Protein AF-A0A1C1CWB1-F1 (afdb_monomer_lite)

Sequence (111 aa):
MASKEASSKPFIVSLGDPKYVGEEFLQDFTRDFDFEVLPATNRRETQELLPRLVARGRPIDGFIIRMGTIPYEPFDQDLLGALLPGCKIIASASAGYNEFDVDWMTRNNVW

Secondary structure (DSSP, 8-state):
-------PPPEEEEES--TTS-HHHHHHHHHHSEEEEE---SHHHHHHHHHHHHTTSPPP-EEEE-S--TTT--BSHHHHGGGTTT--EEEE--S--TTB-HHHHHHTT--

Organism: NCBI:txid86049

Structure (mmCIF, N/CA/C/O backbone):
data_AF-A0A1C1CWB1-F1
#
_entry.id   AF-A0A1C1CWB1-F1
#
loop_
_atom_site.group_PDB
_atom_site.id
_atom_site.type_symbol
_atom_site.label_atom_id
_atom_site.label_alt_id
_atom_site.label_comp_id
_atom_site.label_asym_id
_atom_site.label_entity_id
_atom_site.label_seq_id
_atom_site.pdbx_PDB_ins_code
_atom_site.Cartn_x
_atom_site.Cartn_y
_atom_site.Cartn_z
_atom_site.occupancy
_atom_site.B_iso_or_equiv
_atom_site.auth_seq_id
_atom_site.auth_comp_id
_atom_site.auth_asym_id
_atom_site.auth_atom_id
_atom_site.pdbx_PDB_model_num
ATOM 1 N N . MET A 1 1 ? -25.968 1.887 25.062 1.00 34.03 1 MET A N 1
ATOM 2 C CA . MET A 1 1 ? -24.744 1.140 25.417 1.00 34.03 1 MET A CA 1
ATOM 3 C C . MET A 1 1 ? -23.880 1.104 24.171 1.00 34.03 1 MET A C 1
ATOM 5 O O . MET A 1 1 ? -24.258 0.427 23.229 1.00 34.03 1 MET A O 1
ATOM 9 N N . ALA A 1 2 ? -22.820 1.910 24.108 1.00 39.94 2 ALA A N 1
ATOM 10 C CA . ALA A 1 2 ? -21.862 1.829 23.010 1.00 39.94 2 ALA A CA 1
ATOM 11 C C . ALA A 1 2 ? -20.937 0.645 23.303 1.00 39.94 2 ALA A C 1
ATOM 13 O O . ALA A 1 2 ? -20.167 0.675 24.264 1.00 39.94 2 ALA A O 1
ATOM 14 N N . SER A 1 3 ? -21.084 -0.426 22.531 1.00 40.81 3 SER A N 1
ATOM 15 C CA . SER A 1 3 ? -20.105 -1.498 22.447 1.00 40.81 3 SER A CA 1
ATOM 16 C C . SER A 1 3 ? -18.777 -0.872 22.042 1.00 40.81 3 SER A C 1
ATOM 18 O O . SER A 1 3 ? -18.630 -0.326 20.953 1.00 40.81 3 SER A O 1
ATOM 20 N N . LYS A 1 4 ? -17.824 -0.903 22.968 1.00 43.53 4 LYS A N 1
ATOM 21 C CA . LYS A 1 4 ? -16.422 -0.610 22.709 1.00 43.53 4 LYS A CA 1
ATOM 22 C C . LYS A 1 4 ? -15.916 -1.763 21.842 1.00 43.53 4 LYS A C 1
ATOM 24 O O . LYS A 1 4 ? -15.442 -2.759 22.381 1.00 43.53 4 LYS A O 1
ATOM 29 N N . GLU A 1 5 ? -16.146 -1.695 20.531 1.00 51.16 5 GLU A N 1
ATOM 30 C CA . GLU A 1 5 ? -15.494 -2.603 19.591 1.00 51.16 5 GLU A CA 1
ATOM 31 C C . GLU A 1 5 ? -13.999 -2.496 19.880 1.00 51.16 5 GLU A C 1
ATOM 33 O O . GLU A 1 5 ? -13.431 -1.401 19.875 1.00 51.16 5 GLU A O 1
ATOM 38 N N . ALA A 1 6 ? -13.385 -3.612 20.278 1.00 54.00 6 ALA A N 1
ATOM 39 C CA . ALA A 1 6 ? -11.939 -3.689 20.370 1.00 54.00 6 ALA A CA 1
ATOM 40 C C . ALA A 1 6 ? -11.420 -3.231 19.007 1.00 54.00 6 ALA A C 1
ATOM 42 O O . ALA A 1 6 ? -11.757 -3.872 18.014 1.00 54.00 6 ALA A O 1
ATOM 43 N N . SER A 1 7 ? -10.724 -2.089 18.943 1.00 63.81 7 SER A N 1
ATOM 44 C CA . SER A 1 7 ? -10.346 -1.522 17.651 1.00 63.81 7 SER A CA 1
ATOM 45 C C . SER A 1 7 ? -9.471 -2.544 16.939 1.00 63.81 7 SER A C 1
ATOM 47 O O . SER A 1 7 ? -8.342 -2.803 17.365 1.00 63.81 7 SER A O 1
ATOM 49 N N . SER A 1 8 ? -10.010 -3.175 15.900 1.00 86.19 8 SER A N 1
ATOM 50 C CA . SER A 1 8 ? -9.223 -4.030 15.028 1.00 86.19 8 SER A CA 1
ATOM 51 C C . SER A 1 8 ? -8.094 -3.199 14.438 1.00 86.19 8 SER A C 1
ATOM 53 O O . SER A 1 8 ? -8.266 -1.999 14.204 1.00 86.19 8 SER A O 1
ATOM 55 N N . LYS A 1 9 ? -6.947 -3.831 14.179 1.00 94.44 9 LYS A N 1
ATOM 56 C CA . LYS A 1 9 ? -5.886 -3.183 13.410 1.00 94.44 9 LYS A CA 1
ATOM 57 C C . LYS A 1 9 ? -6.469 -2.661 12.089 1.00 94.44 9 LYS A C 1
ATOM 59 O O . LYS A 1 9 ? -7.268 -3.389 11.479 1.00 94.44 9 LYS A O 1
ATOM 64 N N . PRO A 1 10 ? -6.100 -1.449 11.641 1.00 96.25 10 PRO A N 1
ATOM 65 C CA . PRO A 1 10 ? -6.557 -0.958 10.351 1.00 96.25 10 PRO A CA 1
ATOM 66 C C . PRO A 1 10 ? -6.116 -1.912 9.238 1.00 96.25 10 PRO A C 1
ATOM 68 O O . PRO A 1 10 ? -5.008 -2.455 9.279 1.00 96.25 10 PRO A O 1
ATOM 71 N N . PHE A 1 11 ? -6.998 -2.142 8.273 1.00 97.25 11 PHE A N 1
ATOM 72 C CA . PHE A 1 11 ? -6.759 -3.023 7.143 1.00 97.25 11 PHE A CA 1
ATOM 73 C C . PHE A 1 11 ? -6.199 -2.242 5.965 1.00 97.25 11 PHE A C 1
ATOM 75 O O . PHE A 1 11 ? -6.885 -1.412 5.366 1.00 97.25 11 PHE A O 1
ATOM 82 N N . ILE A 1 12 ? -4.951 -2.527 5.624 1.00 98.00 12 ILE A N 1
ATOM 83 C CA . ILE A 1 12 ? -4.223 -1.846 4.566 1.00 98.00 12 ILE A CA 1
ATOM 84 C C . ILE A 1 12 ? -4.005 -2.803 3.403 1.00 98.00 12 ILE A C 1
ATOM 86 O O . ILE A 1 12 ? -3.575 -3.942 3.587 1.00 98.00 12 ILE A O 1
ATOM 90 N N . VAL A 1 13 ? -4.273 -2.330 2.189 1.00 98.44 13 VAL A N 1
ATOM 91 C CA . VAL A 1 13 ? -4.103 -3.134 0.977 1.00 98.44 13 VAL A CA 1
ATOM 92 C C . VAL A 1 13 ? -3.118 -2.467 0.032 1.00 98.44 13 VAL A C 1
ATOM 94 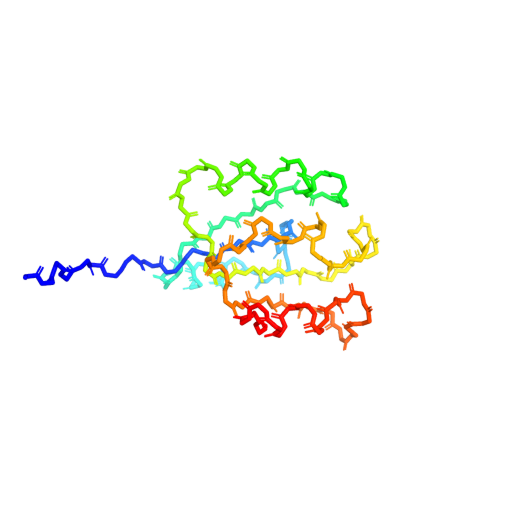O O . VAL A 1 13 ? -3.253 -1.286 -0.277 1.00 98.44 13 VAL A O 1
ATOM 97 N N . SER A 1 14 ? -2.137 -3.219 -0.464 1.00 98.31 14 SER A N 1
ATOM 98 C CA . SER A 1 14 ? -1.229 -2.744 -1.514 1.00 98.31 14 SER A CA 1
ATOM 99 C C . SER A 1 14 ? -1.632 -3.264 -2.890 1.00 98.31 14 SER A C 1
ATOM 101 O O . SER A 1 14 ? -1.915 -4.450 -3.055 1.00 98.31 14 SER A O 1
ATOM 103 N N . LEU A 1 15 ? -1.647 -2.380 -3.890 1.00 98.31 15 LEU A N 1
ATOM 104 C CA . LEU A 1 15 ? -1.865 -2.728 -5.290 1.00 98.31 15 LEU A CA 1
ATOM 105 C C . LEU A 1 15 ? -0.594 -3.348 -5.891 1.00 98.31 15 LEU A C 1
ATOM 107 O O . LEU A 1 15 ? 0.352 -2.665 -6.306 1.00 98.31 15 LEU A O 1
ATOM 111 N N . GLY A 1 16 ? -0.582 -4.674 -5.943 1.00 96.75 16 GLY A N 1
ATOM 112 C CA . GLY A 1 16 ? 0.565 -5.498 -6.299 1.00 96.75 16 GLY A CA 1
ATOM 113 C C . GLY A 1 16 ? 1.620 -5.569 -5.192 1.00 96.75 16 GLY A C 1
ATOM 114 O O . GLY A 1 16 ? 1.581 -4.834 -4.212 1.00 96.75 16 GLY A O 1
ATOM 115 N N . ASP A 1 17 ? 2.580 -6.471 -5.367 1.00 93.75 17 ASP A N 1
ATOM 116 C CA . ASP A 1 17 ? 3.579 -6.790 -4.345 1.00 93.75 17 ASP A CA 1
ATOM 117 C C . ASP A 1 17 ? 4.590 -5.638 -4.113 1.00 93.75 17 ASP A C 1
ATOM 119 O O . ASP A 1 17 ? 5.283 -5.226 -5.059 1.00 93.75 17 ASP A O 1
ATOM 123 N N . PRO A 1 18 ? 4.726 -5.102 -2.880 1.00 94.12 18 PRO A N 1
ATOM 124 C CA . PRO A 1 18 ? 5.708 -4.076 -2.528 1.00 94.12 18 PRO A CA 1
ATOM 125 C C . PRO A 1 18 ? 7.135 -4.637 -2.370 1.00 94.12 18 PRO A C 1
ATOM 127 O O . PRO A 1 18 ? 7.836 -4.303 -1.422 1.00 94.12 18 PRO A O 1
ATOM 130 N N . LYS A 1 19 ? 7.620 -5.419 -3.340 1.00 91.00 19 LYS A N 1
ATOM 131 C CA . LYS A 1 19 ? 8.897 -6.172 -3.319 1.00 91.00 19 LYS A CA 1
ATOM 132 C C . LYS A 1 19 ? 10.175 -5.434 -2.879 1.00 91.00 19 LYS A C 1
ATOM 134 O O . LYS A 1 19 ? 11.181 -6.079 -2.613 1.00 91.00 19 LYS A O 1
ATOM 139 N N . TYR A 1 20 ? 10.182 -4.102 -2.866 1.00 92.25 20 TYR A N 1
ATOM 140 C CA . TYR A 1 20 ? 11.366 -3.288 -2.572 1.00 92.25 20 TYR A CA 1
ATOM 141 C C . TYR A 1 20 ? 11.379 -2.668 -1.171 1.00 92.25 20 TYR A C 1
ATOM 143 O O . TYR A 1 20 ? 12.357 -2.011 -0.830 1.00 92.25 20 TYR A O 1
ATOM 151 N N . VAL A 1 21 ? 10.331 -2.848 -0.360 1.00 92.88 21 VAL A N 1
ATOM 152 C CA . VAL A 1 21 ? 10.270 -2.231 0.981 1.00 92.88 21 VAL A CA 1
ATOM 153 C C . VAL A 1 21 ? 11.142 -2.953 2.017 1.00 92.88 21 VAL A C 1
ATOM 155 O O . VAL A 1 21 ? 11.500 -2.362 3.028 1.00 92.88 21 VAL A O 1
ATOM 158 N N . GLY A 1 22 ? 11.514 -4.209 1.748 1.00 93.88 22 GLY A N 1
ATOM 159 C CA . GLY A 1 22 ? 12.273 -5.058 2.667 1.00 93.88 22 GLY A CA 1
ATOM 160 C C . GLY A 1 22 ? 11.387 -5.815 3.662 1.00 93.88 22 GLY A C 1
ATOM 161 O O . GLY A 1 22 ? 10.333 -5.342 4.084 1.00 93.88 22 GLY A O 1
ATOM 162 N N . GLU A 1 23 ? 11.821 -7.020 4.035 1.00 94.12 23 GLU A N 1
ATOM 163 C CA . GLU A 1 23 ? 11.056 -7.902 4.929 1.00 94.12 23 GLU A CA 1
ATOM 164 C C . GLU A 1 23 ? 10.931 -7.337 6.347 1.00 94.12 23 GLU A C 1
ATOM 166 O O . GLU A 1 23 ? 9.861 -7.431 6.937 1.00 94.12 23 GLU A O 1
ATOM 171 N N . GLU A 1 24 ? 11.991 -6.715 6.873 1.00 96.06 24 GLU A N 1
ATOM 172 C CA . GLU A 1 24 ? 11.997 -6.093 8.205 1.00 96.06 24 GLU A CA 1
ATOM 173 C C . GLU A 1 24 ? 10.922 -5.004 8.313 1.00 96.06 24 GLU A C 1
ATOM 175 O O . GLU A 1 24 ? 10.106 -5.022 9.233 1.00 96.06 24 GLU A O 1
ATOM 180 N N . PHE A 1 25 ? 10.832 -4.128 7.307 1.00 96.25 25 PHE A N 1
ATOM 181 C CA . PHE A 1 25 ? 9.802 -3.095 7.265 1.00 96.25 25 PHE A CA 1
ATOM 182 C C . PHE A 1 25 ? 8.391 -3.691 7.216 1.00 96.25 25 PHE A C 1
ATOM 184 O O . PHE A 1 25 ? 7.511 -3.226 7.935 1.00 96.25 25 PHE A O 1
ATOM 191 N N . LEU A 1 26 ? 8.150 -4.726 6.398 1.00 95.38 26 LEU A N 1
ATOM 192 C CA . LEU A 1 26 ? 6.834 -5.382 6.348 1.00 95.38 26 LEU A CA 1
ATOM 193 C C . LEU A 1 26 ? 6.483 -6.076 7.666 1.00 95.38 26 LEU A C 1
ATOM 195 O O . LEU A 1 26 ? 5.324 -6.042 8.084 1.00 95.38 26 LEU A O 1
ATOM 199 N N . GLN A 1 27 ? 7.456 -6.697 8.330 1.00 95.25 27 GLN A N 1
ATOM 200 C CA . GLN A 1 27 ? 7.247 -7.314 9.639 1.00 95.25 27 GLN A CA 1
ATOM 201 C C . GLN A 1 27 ? 6.859 -6.271 10.680 1.00 95.25 27 GLN A C 1
ATOM 203 O O . GLN A 1 27 ? 5.895 -6.485 11.410 1.00 95.25 27 GLN A O 1
ATOM 208 N N . ASP A 1 28 ? 7.549 -5.135 10.720 1.00 96.44 28 ASP A N 1
ATOM 209 C CA . ASP A 1 28 ? 7.207 -4.052 11.636 1.00 96.44 28 ASP A CA 1
ATOM 210 C C . ASP A 1 28 ? 5.857 -3.419 11.287 1.00 96.44 28 ASP A C 1
ATOM 212 O O . ASP A 1 28 ? 5.013 -3.258 12.163 1.00 96.44 28 ASP A O 1
ATOM 216 N N . PHE A 1 29 ? 5.585 -3.167 10.005 1.00 96.69 29 PHE A N 1
ATOM 217 C CA . PHE A 1 29 ? 4.306 -2.630 9.535 1.00 96.69 29 PHE A CA 1
ATOM 218 C C . PHE A 1 29 ? 3.118 -3.521 9.937 1.00 96.69 29 PHE A C 1
ATOM 220 O O . PHE A 1 29 ? 2.101 -3.044 10.441 1.00 96.69 29 PHE A O 1
ATOM 227 N N . THR A 1 30 ? 3.253 -4.839 9.781 1.00 96.06 30 THR A N 1
ATOM 228 C CA . THR A 1 30 ? 2.193 -5.811 10.116 1.00 96.06 30 THR A CA 1
ATOM 229 C C . THR A 1 30 ? 1.968 -5.993 11.626 1.00 96.06 30 THR A C 1
ATOM 231 O O . THR A 1 30 ? 0.990 -6.620 12.059 1.00 96.06 30 THR A O 1
ATOM 234 N N . ARG A 1 31 ? 2.822 -5.408 12.480 1.00 96.12 31 ARG A N 1
ATOM 235 C CA . ARG A 1 31 ? 2.552 -5.331 13.925 1.00 96.12 31 ARG A CA 1
ATOM 236 C C . ARG A 1 31 ? 1.390 -4.402 14.231 1.00 96.12 31 ARG A C 1
ATOM 238 O O . ARG A 1 31 ? 0.579 -4.760 15.083 1.00 96.12 31 ARG A O 1
ATOM 245 N N . ASP A 1 32 ? 1.258 -3.307 13.495 1.00 95.81 32 ASP A N 1
ATOM 246 C CA . ASP A 1 32 ? 0.246 -2.277 13.748 1.00 95.81 32 ASP A CA 1
ATOM 247 C C . ASP A 1 32 ? -0.944 -2.363 12.782 1.00 95.81 32 ASP A C 1
ATOM 249 O O . ASP A 1 32 ? -2.060 -1.982 13.139 1.00 95.81 32 ASP A O 1
ATOM 253 N N . PHE A 1 33 ? -0.735 -2.942 11.597 1.00 97.25 33 PHE A N 1
ATOM 254 C CA . PHE A 1 33 ? -1.738 -3.047 10.540 1.00 97.25 33 PHE A CA 1
ATOM 255 C C . PHE A 1 33 ? -2.000 -4.496 10.144 1.00 97.25 33 PHE A C 1
ATOM 257 O O . PHE A 1 33 ? -1.089 -5.321 10.109 1.00 97.25 33 PHE A O 1
ATOM 264 N N . ASP A 1 34 ? -3.242 -4.797 9.776 1.00 96.94 34 ASP A N 1
ATOM 265 C CA . ASP A 1 34 ? -3.495 -5.991 8.978 1.00 96.94 34 ASP A CA 1
ATOM 266 C C . ASP A 1 34 ? -3.241 -5.641 7.516 1.00 96.94 34 ASP A C 1
ATOM 268 O O . ASP A 1 34 ? -3.690 -4.602 7.037 1.00 96.94 34 ASP A O 1
ATOM 272 N N . PHE A 1 35 ? -2.516 -6.499 6.806 1.00 97.12 35 PHE A N 1
ATOM 273 C CA . PHE A 1 35 ? -2.005 -6.183 5.478 1.00 97.12 35 PHE A CA 1
ATOM 274 C C . PHE A 1 35 ? -2.336 -7.285 4.473 1.00 97.12 35 PHE A C 1
ATOM 276 O O . PHE A 1 35 ? -2.134 -8.467 4.753 1.00 97.12 35 PHE A O 1
ATOM 283 N N . GLU A 1 36 ? -2.807 -6.903 3.288 1.00 97.38 36 GLU A N 1
ATOM 284 C CA . GLU A 1 36 ? -2.988 -7.809 2.150 1.00 97.38 36 GLU A CA 1
ATOM 285 C C . GLU A 1 36 ? -2.452 -7.168 0.864 1.00 97.38 36 GLU A C 1
ATOM 287 O O . GLU A 1 36 ? -2.465 -5.950 0.681 1.00 97.38 36 GLU A O 1
ATOM 292 N N . VAL A 1 37 ? -1.982 -8.001 -0.060 1.00 97.75 37 VAL A N 1
ATOM 293 C CA . VAL A 1 37 ? -1.615 -7.571 -1.409 1.00 97.75 37 VAL A CA 1
ATOM 294 C C . VAL A 1 37 ? -2.763 -7.906 -2.353 1.00 97.75 37 VAL A C 1
ATOM 296 O O . VAL A 1 37 ? -3.162 -9.064 -2.452 1.00 97.75 37 VAL A O 1
ATOM 299 N N . LEU A 1 38 ? -3.261 -6.913 -3.088 1.00 98.38 38 LEU A N 1
ATOM 300 C CA . LEU A 1 38 ? -4.156 -7.116 -4.223 1.00 98.38 38 LEU A CA 1
ATOM 301 C C . LEU A 1 38 ? -3.303 -7.448 -5.459 1.00 98.38 38 LEU A C 1
ATOM 303 O O . LEU A 1 38 ? -2.638 -6.551 -5.977 1.00 98.38 38 LEU A O 1
ATOM 307 N N . PRO A 1 39 ? -3.301 -8.690 -5.977 1.00 97.50 39 PRO A N 1
ATOM 308 C CA . PRO A 1 39 ? -2.353 -9.127 -7.004 1.00 97.50 39 PRO A CA 1
ATOM 309 C C . PRO A 1 39 ? -2.792 -8.730 -8.427 1.00 97.50 39 PRO A C 1
ATOM 311 O O . PRO A 1 39 ? -2.654 -9.513 -9.362 1.00 97.50 39 PRO A O 1
ATOM 314 N N . ALA A 1 40 ? -3.357 -7.535 -8.593 1.00 98.06 40 ALA A N 1
ATOM 315 C CA . ALA A 1 40 ? -3.712 -6.989 -9.897 1.00 98.06 40 ALA A CA 1
ATOM 316 C C . ALA A 1 40 ? -2.487 -6.344 -10.557 1.00 98.06 40 ALA A C 1
ATOM 318 O O . ALA A 1 40 ? -1.674 -5.709 -9.884 1.00 98.06 40 ALA A O 1
ATOM 319 N N . THR A 1 41 ? -2.375 -6.482 -11.878 1.00 97.25 41 THR A N 1
ATOM 320 C CA . THR A 1 41 ? -1.260 -5.942 -12.676 1.00 97.25 41 THR A CA 1
ATOM 321 C C . THR A 1 41 ? -1.672 -4.832 -13.642 1.00 97.25 41 THR A C 1
ATOM 323 O O . THR A 1 41 ? -0.819 -4.215 -14.279 1.00 97.25 41 THR A O 1
ATOM 326 N N . ASN A 1 42 ? -2.976 -4.587 -13.779 1.00 98.19 42 ASN A N 1
ATOM 327 C CA . ASN A 1 42 ? -3.559 -3.616 -14.700 1.00 98.19 42 ASN A CA 1
ATOM 328 C C . ASN A 1 42 ? -4.964 -3.188 -14.244 1.00 98.19 42 ASN A C 1
ATOM 330 O O . ASN A 1 42 ? -5.557 -3.812 -13.363 1.00 98.19 42 ASN A O 1
ATOM 334 N N . ARG A 1 43 ? -5.513 -2.149 -14.886 1.00 98.31 43 ARG A N 1
ATOM 335 C CA . ARG A 1 43 ? -6.835 -1.575 -14.585 1.00 98.31 43 ARG A CA 1
ATOM 336 C C . ARG A 1 43 ? -7.942 -2.629 -14.540 1.00 98.31 43 ARG A C 1
ATOM 338 O O . ARG A 1 43 ? -8.677 -2.692 -13.561 1.00 98.31 43 ARG A O 1
ATOM 345 N N . ARG A 1 44 ? -8.031 -3.478 -15.570 1.00 98.31 44 ARG A N 1
ATOM 346 C CA . ARG A 1 44 ? -9.089 -4.495 -15.691 1.00 98.31 44 ARG A CA 1
ATOM 347 C C . ARG A 1 44 ? -9.049 -5.480 -14.523 1.00 98.31 44 ARG A C 1
ATOM 349 O O . ARG A 1 44 ? -10.070 -5.723 -13.893 1.00 98.31 44 ARG A O 1
ATOM 356 N N . GLU A 1 45 ? -7.871 -6.008 -14.202 1.00 98.50 45 GLU A N 1
ATOM 357 C CA . GLU A 1 45 ? -7.705 -6.910 -13.056 1.00 98.50 45 GLU A CA 1
ATOM 358 C C . GLU A 1 45 ? -8.051 -6.228 -11.732 1.00 98.50 45 GLU A C 1
ATOM 360 O O . GLU A 1 45 ? -8.698 -6.840 -10.887 1.00 98.50 45 GLU A O 1
ATOM 365 N N . THR A 1 46 ? -7.682 -4.957 -11.550 1.00 98.50 46 THR A N 1
ATOM 366 C CA . THR A 1 46 ? -8.062 -4.199 -10.351 1.00 98.50 46 THR A CA 1
ATOM 367 C C . THR A 1 46 ? -9.579 -4.062 -10.249 1.00 98.50 46 THR A C 1
ATOM 369 O O . THR A 1 46 ? -10.132 -4.326 -9.185 1.00 98.50 46 THR A O 1
ATOM 372 N N . GLN A 1 47 ? -10.268 -3.736 -11.345 1.00 98.25 47 GLN A N 1
ATOM 373 C CA . GLN A 1 47 ? -11.733 -3.637 -11.380 1.00 98.25 47 GLN A CA 1
ATOM 374 C C . GLN A 1 47 ? -12.432 -4.973 -11.099 1.00 98.25 47 GLN A C 1
ATOM 376 O O . GLN A 1 47 ? -13.530 -4.990 -10.549 1.00 98.25 47 GLN A O 1
ATOM 381 N N . GLU A 1 48 ? -11.809 -6.102 -11.432 1.00 98.19 48 GLU A N 1
ATOM 382 C CA . GLU A 1 48 ? -12.346 -7.427 -11.115 1.00 98.19 48 GLU A CA 1
ATOM 383 C C . GLU A 1 48 ? -12.062 -7.853 -9.667 1.00 98.19 48 GLU A C 1
ATOM 385 O O . GLU A 1 48 ? -1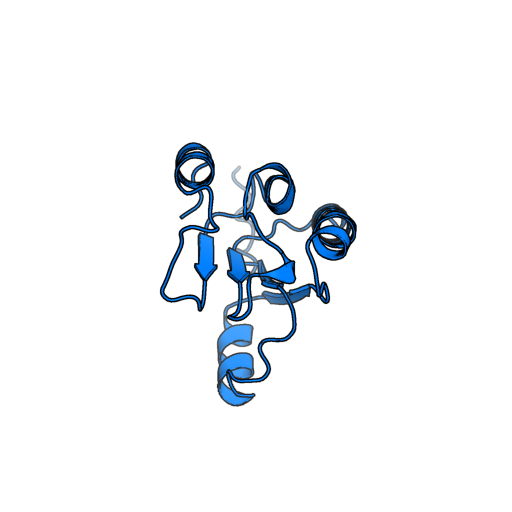2.931 -8.419 -8.996 1.00 98.19 48 GLU A O 1
ATOM 390 N N . LEU A 1 49 ? -10.839 -7.629 -9.183 1.00 98.38 49 LEU A N 1
ATOM 391 C CA . LEU A 1 49 ? -10.357 -8.169 -7.913 1.00 98.38 49 LEU A CA 1
ATOM 392 C C . LEU A 1 49 ? -10.694 -7.273 -6.719 1.00 98.38 49 LEU A C 1
ATOM 394 O O . LEU A 1 49 ? -11.028 -7.797 -5.656 1.00 98.38 49 LEU A O 1
ATOM 398 N N . LEU A 1 50 ? -10.643 -5.948 -6.873 1.00 98.19 50 LEU A N 1
ATOM 399 C CA . LEU A 1 50 ? -10.874 -5.016 -5.769 1.00 98.19 50 LEU A CA 1
ATOM 400 C C . LEU A 1 50 ? -12.306 -5.118 -5.213 1.00 98.19 50 LEU A C 1
ATOM 402 O O . LEU A 1 50 ? -12.441 -5.303 -4.001 1.00 98.19 50 LEU A O 1
ATOM 406 N N . PRO A 1 51 ? -13.381 -5.122 -6.031 1.00 96.94 51 PRO A N 1
ATOM 407 C CA . PRO A 1 51 ? -14.733 -5.316 -5.508 1.00 96.94 51 PRO A CA 1
ATOM 408 C C . PRO A 1 51 ? -14.922 -6.680 -4.837 1.00 96.94 51 PRO A C 1
ATOM 410 O O . PRO A 1 51 ? -15.635 -6.780 -3.841 1.00 96.94 51 PRO A O 1
ATOM 413 N N . ARG A 1 52 ? -14.257 -7.737 -5.333 1.00 97.31 52 ARG A N 1
ATOM 414 C CA . ARG A 1 52 ? -14.291 -9.071 -4.703 1.00 97.31 52 ARG A CA 1
ATOM 415 C C . ARG A 1 52 ? -13.616 -9.079 -3.337 1.00 97.31 52 ARG A C 1
ATOM 417 O O . ARG A 1 52 ? -14.101 -9.759 -2.437 1.00 97.31 52 ARG A O 1
ATOM 424 N N . LEU A 1 53 ? -12.511 -8.350 -3.182 1.00 97.00 53 LEU A N 1
ATOM 425 C CA . LEU A 1 53 ? -11.833 -8.189 -1.898 1.00 97.00 53 LEU A CA 1
ATOM 426 C C . LEU A 1 53 ? -12.732 -7.445 -0.901 1.00 97.00 53 LEU A C 1
ATOM 428 O O . LEU A 1 53 ? -12.951 -7.939 0.201 1.00 97.00 53 LEU A O 1
ATOM 432 N N . VAL A 1 54 ? -13.325 -6.322 -1.315 1.00 95.81 54 VAL A N 1
ATOM 433 C CA . VAL A 1 54 ? -14.260 -5.535 -0.489 1.00 95.81 54 VAL A CA 1
ATOM 434 C C . VAL A 1 54 ? -15.495 -6.356 -0.096 1.00 95.81 54 VAL A C 1
ATOM 436 O O . VAL A 1 54 ? -15.934 -6.320 1.054 1.00 95.81 54 VAL A O 1
ATOM 439 N N . ALA A 1 55 ? -16.017 -7.182 -1.008 1.00 95.50 55 ALA A N 1
ATOM 440 C CA . ALA A 1 55 ? -17.160 -8.060 -0.756 1.00 95.50 55 ALA A CA 1
ATOM 441 C C . ALA A 1 55 ? -16.907 -9.139 0.316 1.00 95.50 55 ALA A C 1
ATOM 443 O O . ALA A 1 55 ? -17.866 -9.745 0.794 1.00 95.50 55 ALA A O 1
ATOM 444 N N . ARG A 1 56 ? -15.654 -9.363 0.751 1.00 95.25 56 ARG A N 1
ATOM 445 C CA . ARG A 1 56 ? -15.347 -10.220 1.914 1.00 95.25 56 ARG A CA 1
ATOM 446 C C . ARG A 1 56 ? -15.863 -9.636 3.238 1.00 95.25 56 ARG A C 1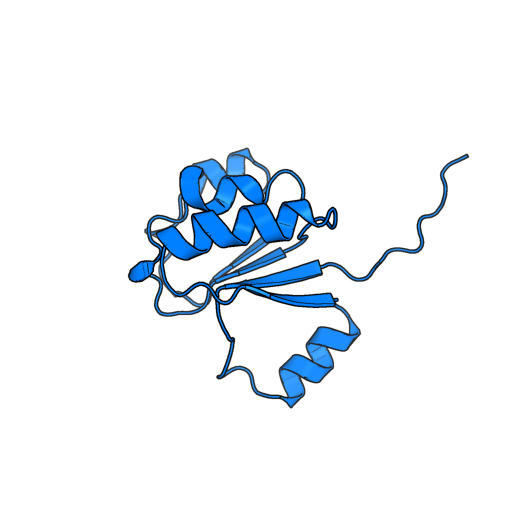
ATOM 448 O O . ARG A 1 56 ? -15.826 -10.327 4.251 1.00 95.25 56 ARG A O 1
ATOM 455 N N . GLY A 1 57 ? -16.348 -8.392 3.237 1.00 90.19 57 GLY A N 1
ATOM 456 C CA . GLY A 1 57 ? -17.049 -7.774 4.365 1.00 90.19 57 GLY A CA 1
ATOM 457 C C . GLY A 1 57 ? -16.146 -7.037 5.350 1.00 90.19 57 GLY A C 1
ATOM 458 O O . GLY A 1 57 ? -16.634 -6.547 6.366 1.00 90.19 57 GLY A O 1
ATOM 459 N N . ARG A 1 58 ? -14.847 -6.929 5.054 1.00 91.00 58 ARG A N 1
ATOM 460 C CA . ARG A 1 58 ? -13.900 -6.146 5.845 1.00 91.00 58 ARG A CA 1
ATOM 461 C C . ARG A 1 58 ? -13.602 -4.814 5.141 1.00 91.00 58 ARG A C 1
ATOM 463 O O . ARG A 1 58 ? -13.107 -4.853 4.015 1.00 91.00 58 ARG A O 1
ATOM 470 N N . PRO A 1 59 ? -13.868 -3.654 5.772 1.00 91.62 59 PRO A N 1
ATOM 471 C CA . PRO A 1 59 ? -13.488 -2.359 5.217 1.00 91.62 59 PRO A CA 1
ATOM 472 C C . PRO A 1 59 ? -11.973 -2.266 5.019 1.00 91.62 59 PRO A C 1
ATOM 474 O O . PRO A 1 59 ? -11.215 -2.645 5.906 1.00 91.62 59 PRO A O 1
ATOM 477 N N . ILE A 1 60 ? -11.547 -1.774 3.856 1.00 97.19 60 ILE A N 1
ATOM 478 C CA . ILE A 1 60 ? -10.157 -1.380 3.608 1.00 97.19 60 ILE A CA 1
ATOM 479 C C . ILE A 1 60 ? -10.017 0.044 4.140 1.00 97.19 60 ILE A C 1
ATOM 481 O O . ILE A 1 60 ? -10.714 0.932 3.659 1.00 97.19 60 ILE A O 1
ATOM 485 N N . ASP A 1 61 ? -9.154 0.255 5.129 1.00 97.19 61 ASP A N 1
ATOM 486 C CA . ASP A 1 61 ? -8.959 1.554 5.783 1.00 97.19 61 ASP A CA 1
ATOM 487 C C . ASP A 1 61 ? -7.965 2.437 5.014 1.00 97.19 61 ASP A C 1
ATOM 489 O O . ASP A 1 61 ? -8.106 3.664 4.980 1.00 97.19 61 ASP A O 1
ATOM 493 N N . GLY A 1 62 ? -6.988 1.810 4.352 1.00 98.31 62 GLY A N 1
ATOM 494 C CA . GLY A 1 62 ? -5.997 2.486 3.522 1.00 98.31 62 GLY A CA 1
ATOM 495 C C . GLY A 1 62 ? -5.530 1.647 2.336 1.00 98.31 62 GLY A C 1
ATOM 496 O O . GLY A 1 62 ? -5.505 0.414 2.387 1.00 98.31 62 GLY A O 1
ATOM 497 N N . PHE A 1 63 ? -5.139 2.327 1.262 1.00 98.50 63 PHE A N 1
ATOM 498 C CA . PHE A 1 63 ? -4.716 1.700 0.014 1.00 98.50 63 PHE A CA 1
ATOM 499 C C . PHE A 1 63 ? -3.351 2.235 -0.433 1.00 98.50 63 PHE A C 1
ATOM 501 O O . PHE A 1 63 ? -3.099 3.435 -0.381 1.00 98.50 63 PHE A O 1
ATOM 508 N N . ILE A 1 64 ? -2.455 1.351 -0.867 1.00 98.25 64 ILE A N 1
ATOM 509 C CA . ILE A 1 64 ? -1.089 1.703 -1.275 1.00 98.25 64 ILE A CA 1
ATOM 510 C C . ILE A 1 64 ? -0.926 1.451 -2.770 1.00 98.25 64 ILE A C 1
ATOM 512 O O . ILE A 1 64 ? -1.059 0.317 -3.234 1.00 98.25 64 ILE A O 1
ATOM 516 N N . ILE A 1 65 ? -0.555 2.488 -3.513 1.00 97.62 65 ILE A N 1
ATOM 517 C CA . ILE A 1 65 ? -0.235 2.433 -4.938 1.00 97.62 65 ILE A CA 1
ATOM 518 C C . ILE A 1 65 ? 1.276 2.562 -5.103 1.00 97.62 65 ILE A C 1
ATOM 520 O O . ILE A 1 65 ? 1.910 3.527 -4.683 1.00 97.62 65 ILE A O 1
ATOM 524 N N . ARG A 1 66 ? 1.880 1.540 -5.701 1.00 95.69 66 ARG A N 1
ATOM 525 C CA . ARG A 1 66 ? 3.322 1.505 -5.957 1.00 95.69 66 ARG A CA 1
ATOM 526 C C . ARG A 1 66 ? 3.660 2.297 -7.221 1.00 95.69 66 ARG A C 1
ATOM 528 O O . ARG A 1 66 ? 2.790 2.619 -8.023 1.00 95.69 66 ARG A O 1
ATOM 535 N N . MET A 1 67 ? 4.954 2.525 -7.439 1.00 93.56 67 MET A N 1
ATOM 536 C CA . MET A 1 67 ? 5.453 3.036 -8.717 1.00 93.56 67 MET A CA 1
ATOM 537 C C . MET A 1 67 ? 5.089 2.102 -9.884 1.00 93.56 67 MET A C 1
ATOM 539 O O . MET A 1 67 ? 4.962 0.886 -9.705 1.00 93.56 67 MET A O 1
ATOM 543 N N . GLY A 1 68 ? 5.022 2.665 -11.095 1.00 93.38 68 GLY A N 1
ATOM 544 C CA . GLY A 1 68 ? 4.655 1.931 -12.312 1.00 93.38 68 GLY A CA 1
ATOM 545 C C . GLY A 1 68 ? 3.144 1.916 -12.536 1.00 93.38 68 GLY A C 1
ATOM 546 O O . GLY A 1 68 ? 2.557 0.856 -12.735 1.00 93.38 68 GLY A O 1
ATOM 547 N N . THR A 1 69 ? 2.532 3.097 -12.468 1.00 95.06 69 THR A N 1
ATOM 548 C CA . THR A 1 69 ? 1.083 3.331 -12.474 1.00 95.06 69 THR A CA 1
ATOM 549 C C . THR A 1 69 ? 0.418 3.165 -13.833 1.00 95.06 69 THR A C 1
ATOM 551 O O . THR A 1 6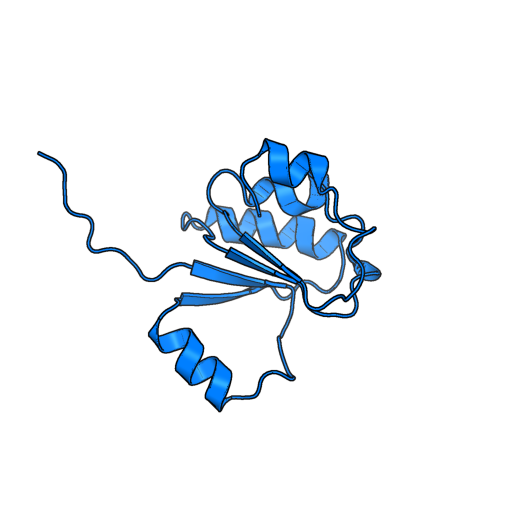9 ? -0.736 2.754 -13.867 1.00 95.06 69 THR A O 1
ATOM 554 N N . ILE A 1 70 ? 1.143 3.398 -14.933 1.00 96.12 70 ILE A N 1
ATOM 555 C CA . ILE A 1 70 ? 0.625 3.408 -16.317 1.00 96.12 70 ILE A CA 1
ATOM 556 C C . ILE A 1 70 ? -0.394 2.286 -16.627 1.00 96.12 70 ILE A C 1
ATOM 558 O O . ILE A 1 70 ? -1.425 2.585 -17.224 1.00 96.12 70 ILE A O 1
ATOM 562 N N . PRO A 1 71 ? -0.196 1.008 -16.230 1.00 97.31 71 PRO A N 1
ATOM 563 C CA . PRO A 1 71 ? -1.156 -0.063 -16.528 1.00 97.31 71 PRO A CA 1
ATOM 564 C C . PRO A 1 71 ? -2.525 0.053 -15.834 1.00 97.31 71 PRO A C 1
ATOM 566 O O . PRO A 1 71 ? -3.447 -0.683 -16.192 1.00 97.31 71 PRO A O 1
ATOM 569 N N . TYR A 1 72 ? -2.656 0.908 -14.820 1.00 97.94 72 TYR A N 1
ATOM 570 C CA . TYR A 1 72 ? -3.855 1.066 -13.991 1.00 97.94 72 TYR A CA 1
ATOM 571 C C . TYR A 1 72 ? -4.634 2.353 -14.301 1.00 97.94 72 TYR A C 1
ATOM 573 O O . TYR A 1 72 ? -5.831 2.411 -14.023 1.00 97.94 72 TYR A O 1
ATOM 581 N N . GLU A 1 73 ? -3.974 3.366 -14.867 1.00 97.19 73 GLU A N 1
ATOM 582 C CA . GLU A 1 73 ? -4.496 4.734 -14.989 1.00 97.19 73 GLU A CA 1
ATOM 583 C C . GLU A 1 73 ? -5.801 4.824 -15.806 1.00 97.19 73 GLU A C 1
ATOM 585 O O . GLU A 1 73 ? -6.030 4.010 -16.710 1.0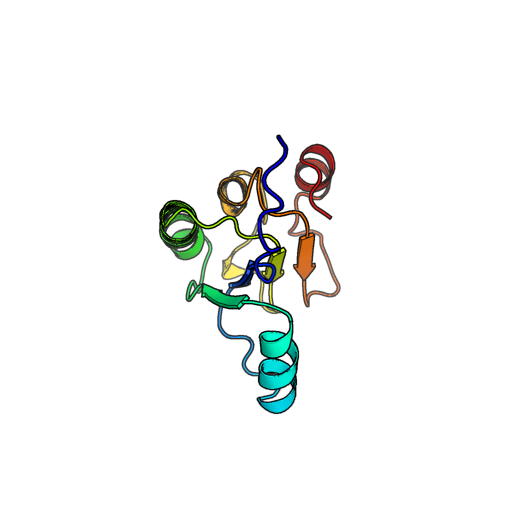0 97.19 73 GLU A O 1
ATOM 590 N N . PRO A 1 74 ? -6.659 5.825 -15.522 1.00 97.69 74 PRO A N 1
ATOM 591 C CA . PRO A 1 74 ? -6.579 6.790 -14.408 1.00 97.69 74 PRO A CA 1
ATOM 592 C C . PRO A 1 74 ? -7.070 6.223 -13.057 1.00 97.69 74 PRO A C 1
ATOM 594 O O . PRO A 1 74 ? -7.977 5.406 -12.998 1.00 97.69 74 PRO A O 1
ATOM 597 N N . PHE A 1 75 ? -6.529 6.672 -11.931 1.00 98.31 75 PHE A N 1
ATOM 598 C CA . PHE A 1 75 ? -7.045 6.359 -10.595 1.00 98.31 75 PHE A CA 1
ATOM 599 C C . PHE A 1 75 ? -8.235 7.259 -10.251 1.00 98.31 75 PHE A C 1
ATOM 601 O O . PHE A 1 75 ? -8.102 8.283 -9.582 1.00 98.31 75 PHE A O 1
ATOM 608 N N . ASP A 1 76 ? -9.404 6.860 -10.736 1.00 98.12 76 ASP A N 1
ATOM 609 C CA . ASP A 1 76 ? -10.659 7.601 -10.663 1.00 98.12 76 ASP A CA 1
ATOM 610 C C . ASP A 1 76 ? -11.766 6.802 -9.950 1.00 98.12 76 ASP A C 1
ATOM 612 O O . ASP A 1 76 ? -11.540 5.719 -9.398 1.00 98.12 76 ASP A O 1
ATOM 616 N N . GLN A 1 77 ? -12.991 7.334 -9.979 1.00 98.00 77 GLN A N 1
ATOM 617 C CA . GLN A 1 77 ? -14.165 6.680 -9.404 1.00 98.00 77 GLN A CA 1
ATOM 618 C C . GLN A 1 77 ? -14.421 5.278 -9.971 1.00 98.00 77 GLN A C 1
ATOM 620 O O . GLN A 1 77 ? -14.847 4.390 -9.233 1.00 98.00 77 GLN A O 1
ATOM 625 N N . ASP A 1 78 ? -14.192 5.079 -11.267 1.00 98.12 78 ASP A N 1
ATOM 626 C CA . ASP A 1 78 ? -14.463 3.814 -11.955 1.00 98.12 78 ASP A CA 1
ATOM 627 C C . ASP A 1 78 ? -13.499 2.700 -11.509 1.00 98.12 78 ASP A C 1
ATOM 629 O O . ASP A 1 78 ? -13.879 1.530 -11.437 1.00 98.12 78 ASP A O 1
ATOM 633 N N . LEU A 1 79 ? -12.266 3.056 -11.140 1.00 98.44 79 LEU A N 1
ATOM 634 C CA . LEU A 1 79 ? -11.289 2.107 -10.611 1.00 98.44 79 LEU A CA 1
ATOM 635 C C . LEU A 1 79 ? -11.384 1.921 -9.093 1.00 98.44 79 LEU A C 1
ATOM 637 O O . LEU A 1 79 ? -11.302 0.798 -8.595 1.00 98.44 79 LEU A O 1
ATOM 641 N N . LEU A 1 80 ? -11.508 3.023 -8.352 1.00 98.06 80 LEU A N 1
ATOM 642 C CA . LEU A 1 80 ? -11.305 3.061 -6.902 1.00 98.06 80 LEU A CA 1
ATOM 643 C C . LEU A 1 80 ? -12.600 3.218 -6.103 1.00 98.06 80 LEU A C 1
ATOM 645 O O . LEU A 1 80 ? -12.571 3.111 -4.879 1.00 98.06 80 LEU A O 1
ATOM 649 N N . GLY A 1 81 ? -13.746 3.432 -6.753 1.00 97.25 81 GLY A N 1
ATOM 650 C CA . GLY A 1 81 ? -15.021 3.682 -6.075 1.00 97.25 81 GLY A CA 1
ATOM 651 C C . GLY A 1 81 ? -15.449 2.573 -5.112 1.00 97.25 81 GLY A C 1
ATOM 652 O O . GLY A 1 81 ? -16.094 2.860 -4.107 1.00 97.25 81 GLY A O 1
ATOM 653 N N . ALA A 1 82 ? -15.024 1.329 -5.357 1.00 96.75 82 ALA A N 1
ATOM 654 C CA . ALA A 1 82 ? -15.275 0.195 -4.465 1.00 96.75 82 ALA A CA 1
ATOM 655 C C . ALA A 1 82 ? -14.633 0.345 -3.069 1.00 96.75 82 ALA A C 1
ATOM 657 O O . ALA A 1 82 ? -15.055 -0.333 -2.138 1.00 96.75 82 ALA A O 1
ATOM 658 N N . LEU A 1 83 ? -13.633 1.220 -2.905 1.00 97.44 83 LEU A N 1
ATOM 659 C CA . LEU A 1 83 ? -12.994 1.499 -1.614 1.00 97.44 83 LEU A CA 1
ATOM 660 C C . LEU A 1 83 ? -13.885 2.317 -0.665 1.00 97.44 83 LEU A C 1
ATOM 662 O O . LEU A 1 83 ? -13.660 2.330 0.548 1.00 97.44 83 LEU A O 1
ATOM 666 N N . LEU A 1 84 ? -14.882 3.021 -1.199 1.00 96.56 84 LEU A N 1
ATOM 667 C CA . LEU A 1 84 ? -15.765 3.878 -0.421 1.00 96.56 84 LEU A CA 1
ATOM 668 C C . LEU A 1 84 ? -16.912 3.074 0.214 1.00 96.56 84 LEU A C 1
ATOM 670 O O . LEU A 1 84 ? -17.380 2.094 -0.362 1.00 96.56 84 LEU A O 1
ATOM 674 N N . PRO A 1 85 ? -17.413 3.490 1.392 1.00 95.12 85 PRO A N 1
ATOM 675 C CA . PRO A 1 85 ? -16.998 4.659 2.177 1.00 95.12 85 PRO A CA 1
ATOM 676 C C . PRO A 1 85 ? -15.851 4.375 3.169 1.00 95.12 85 PRO A C 1
ATOM 678 O O . PRO A 1 85 ? -15.546 5.242 3.993 1.00 95.12 85 PRO A O 1
ATOM 681 N N . GLY A 1 86 ? -15.268 3.170 3.148 1.00 93.38 86 GLY A N 1
ATOM 682 C CA . GLY A 1 86 ? -14.326 2.687 4.165 1.00 93.38 86 GLY A CA 1
ATOM 683 C C . GLY A 1 86 ? -12.953 3.353 4.108 1.00 93.38 86 GLY A C 1
ATOM 684 O O . GLY A 1 86 ? -12.506 3.905 5.111 1.00 93.38 86 GLY A O 1
ATOM 685 N N . CYS A 1 87 ? -12.326 3.363 2.934 1.00 97.38 87 CYS A N 1
ATOM 686 C CA . CYS A 1 87 ? -10.948 3.820 2.766 1.00 97.38 87 CYS A CA 1
ATOM 687 C C . CYS A 1 87 ? -10.828 5.327 2.966 1.00 97.38 87 CYS A C 1
ATOM 689 O O . CYS A 1 87 ? -11.594 6.093 2.379 1.00 97.38 87 CYS A O 1
ATOM 691 N N . LYS A 1 88 ? -9.859 5.749 3.785 1.00 96.62 88 LYS A N 1
ATOM 692 C CA . LYS A 1 88 ? -9.628 7.164 4.127 1.00 96.62 88 LYS A CA 1
ATOM 693 C C . LYS A 1 88 ? -8.331 7.729 3.577 1.00 96.62 88 LYS A C 1
ATOM 695 O O . LYS A 1 88 ? -8.213 8.946 3.488 1.00 96.62 88 LYS A O 1
ATOM 700 N N . ILE A 1 89 ? -7.384 6.865 3.226 1.00 97.81 89 ILE A N 1
ATOM 701 C CA . ILE A 1 89 ? -6.068 7.273 2.745 1.00 97.81 89 ILE A CA 1
ATOM 702 C C . ILE A 1 89 ? -5.627 6.425 1.555 1.00 97.81 89 ILE A C 1
ATOM 704 O O . ILE A 1 89 ? -5.735 5.196 1.584 1.00 97.81 89 ILE A O 1
ATOM 708 N N . ILE A 1 90 ? -5.111 7.081 0.520 1.00 98.06 90 ILE A N 1
ATOM 709 C CA . ILE A 1 90 ? -4.449 6.453 -0.618 1.00 98.06 90 ILE A CA 1
ATOM 710 C C . ILE A 1 90 ? -3.017 6.982 -0.689 1.00 98.06 90 ILE A C 1
ATOM 712 O O . ILE A 1 90 ? -2.762 8.116 -1.076 1.00 98.06 90 ILE A O 1
ATOM 716 N N . ALA A 1 91 ? -2.055 6.134 -0.334 1.00 97.44 91 ALA A N 1
ATOM 717 C CA . ALA A 1 91 ? -0.641 6.478 -0.398 1.00 97.44 91 ALA A CA 1
ATOM 718 C C . ALA A 1 91 ? -0.048 6.037 -1.740 1.00 97.44 91 ALA A C 1
ATOM 720 O O . ALA A 1 91 ? -0.131 4.862 -2.097 1.00 97.44 91 ALA A O 1
ATOM 721 N N . SER A 1 92 ? 0.588 6.958 -2.465 1.00 96.62 92 SER A N 1
ATOM 722 C CA . SER A 1 92 ? 1.277 6.662 -3.725 1.00 96.62 92 SER A CA 1
ATOM 723 C C . SER A 1 92 ? 2.793 6.778 -3.580 1.00 96.62 92 SER A C 1
ATOM 725 O O . SER A 1 92 ? 3.297 7.692 -2.930 1.00 96.62 92 SER A O 1
ATOM 727 N N . ALA A 1 93 ? 3.527 5.864 -4.217 1.00 95.00 93 ALA A N 1
ATOM 728 C CA . ALA A 1 93 ? 4.980 5.947 -4.372 1.00 95.00 93 ALA A CA 1
ATOM 729 C C . ALA A 1 93 ? 5.414 6.758 -5.615 1.00 95.00 93 ALA A C 1
ATOM 731 O O . ALA A 1 93 ? 6.613 6.909 -5.857 1.00 95.00 93 ALA A O 1
ATOM 732 N N . SER A 1 94 ? 4.470 7.252 -6.426 1.00 91.38 94 SER A N 1
ATOM 733 C CA . SER A 1 94 ? 4.752 8.168 -7.539 1.00 91.38 94 SER A CA 1
ATOM 734 C C . SER A 1 94 ? 5.116 9.566 -7.026 1.00 91.38 94 SER A C 1
ATOM 736 O O . SER A 1 94 ? 4.577 10.037 -6.031 1.00 91.38 94 SER A O 1
ATOM 738 N N . ALA A 1 95 ? 6.017 10.259 -7.732 1.00 92.44 95 ALA A N 1
ATOM 739 C CA . ALA A 1 95 ? 6.313 11.673 -7.463 1.00 92.44 95 ALA A CA 1
ATOM 740 C C . ALA A 1 95 ? 5.279 12.624 -8.097 1.00 92.44 95 ALA A C 1
ATOM 742 O O . ALA A 1 95 ? 5.054 13.725 -7.597 1.00 92.44 95 ALA A O 1
ATOM 743 N N . GLY A 1 96 ? 4.689 12.208 -9.222 1.00 92.25 96 GLY A N 1
ATOM 744 C CA . GLY A 1 96 ? 3.556 12.880 -9.853 1.00 92.25 96 GLY A CA 1
ATOM 745 C C . GLY A 1 96 ? 2.229 12.310 -9.361 1.00 92.25 96 GLY A C 1
ATOM 746 O O . GLY A 1 96 ? 2.202 11.242 -8.751 1.00 92.25 96 GLY A O 1
ATOM 747 N N . TYR A 1 97 ? 1.149 13.043 -9.626 1.00 94.94 97 TYR A N 1
ATOM 748 C CA . TYR A 1 97 ? -0.206 12.639 -9.249 1.00 94.94 97 TYR A CA 1
ATOM 749 C C . TYR A 1 97 ? -1.262 12.956 -10.327 1.00 94.94 97 TYR A C 1
ATOM 751 O O . TYR A 1 97 ? -2.456 12.980 -10.040 1.00 94.94 97 TYR A O 1
ATOM 759 N N . ASN A 1 98 ? -0.848 13.212 -11.572 1.00 96.31 98 ASN A N 1
ATOM 760 C CA . ASN A 1 98 ? -1.766 13.572 -12.665 1.00 96.31 98 ASN A CA 1
ATOM 761 C C . ASN A 1 98 ? -2.731 12.436 -13.025 1.00 96.31 98 ASN A C 1
ATOM 763 O O . ASN A 1 98 ? -3.790 12.670 -13.599 1.00 96.31 98 ASN A O 1
ATOM 767 N N . GLU A 1 99 ? -2.338 11.205 -12.724 1.00 96.62 99 GLU A N 1
ATOM 768 C CA . GLU A 1 99 ? -3.126 10.007 -12.925 1.00 96.62 99 GLU A CA 1
ATOM 769 C C . GLU A 1 99 ? -4.241 9.838 -11.885 1.00 96.62 99 GLU A C 1
ATOM 771 O O . GLU A 1 99 ? -5.090 8.973 -12.070 1.00 96.62 99 GLU A O 1
ATOM 776 N N . PHE A 1 100 ? -4.263 10.640 -10.815 1.00 97.94 100 PHE A N 1
ATOM 777 C CA . PHE A 1 100 ? -5.251 10.568 -9.739 1.00 97.94 100 PHE A CA 1
ATOM 778 C C . PHE A 1 100 ? -6.326 11.645 -9.900 1.00 97.94 100 PHE A C 1
ATOM 780 O O . PHE A 1 100 ? -6.020 12.832 -10.021 1.00 97.94 100 PHE A O 1
ATOM 787 N N . ASP A 1 101 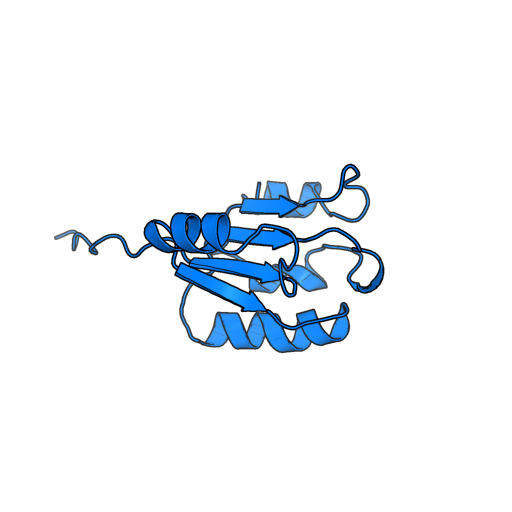? -7.600 11.255 -9.816 1.00 97.88 101 ASP A N 1
ATOM 788 C CA . ASP A 1 101 ? -8.710 12.211 -9.717 1.00 97.88 101 ASP A CA 1
ATOM 789 C C . ASP A 1 101 ? -8.806 12.766 -8.282 1.00 97.88 101 ASP A C 1
ATOM 791 O O . ASP A 1 101 ? -9.637 12.348 -7.470 1.00 97.88 101 ASP A O 1
ATOM 795 N N . VAL A 1 102 ? -7.906 13.700 -7.953 1.00 97.31 102 VAL A N 1
ATOM 796 C CA . VAL A 1 102 ? -7.777 14.309 -6.615 1.00 97.31 102 VAL A CA 1
ATOM 797 C C . VAL A 1 102 ? -9.063 15.023 -6.181 1.00 97.31 102 VAL A C 1
ATOM 799 O O . VAL A 1 102 ? -9.425 14.987 -5.001 1.00 97.31 102 VAL A O 1
ATOM 802 N N . ASP A 1 103 ? -9.795 15.626 -7.119 1.00 97.56 103 ASP A N 1
ATOM 803 C CA . ASP A 1 103 ? -11.065 16.301 -6.839 1.00 97.56 103 ASP A CA 1
ATOM 804 C C . ASP A 1 103 ? -12.146 15.297 -6.422 1.00 97.56 103 ASP A C 1
ATOM 806 O O . ASP A 1 103 ? -12.903 15.532 -5.473 1.00 97.56 103 ASP A O 1
ATOM 810 N N . TRP A 1 104 ? -12.253 14.163 -7.120 1.00 97.94 104 TRP A N 1
ATOM 811 C CA . TRP A 1 104 ? -13.134 13.072 -6.712 1.00 97.94 104 TRP A CA 1
ATOM 812 C C . TRP A 1 104 ? -12.729 12.484 -5.356 1.00 97.94 104 TRP A C 1
ATOM 814 O O . TRP A 1 104 ? -13.602 12.325 -4.498 1.00 97.94 104 TRP A O 1
ATOM 824 N N . MET A 1 105 ? -11.440 12.218 -5.126 1.00 98.00 105 MET A N 1
ATOM 825 C CA . MET A 1 105 ? -10.946 11.667 -3.856 1.00 98.00 105 MET A CA 1
ATOM 826 C C . MET A 1 105 ? -11.279 12.587 -2.678 1.00 98.00 105 MET A C 1
ATOM 828 O O . MET A 1 105 ? -11.948 12.169 -1.728 1.00 98.00 105 MET A O 1
ATOM 832 N N . THR A 1 106 ? -10.934 13.871 -2.793 1.00 97.38 106 THR A N 1
ATOM 833 C CA . THR A 1 106 ? -11.156 14.868 -1.738 1.00 97.38 106 THR A CA 1
ATOM 834 C C . THR A 1 106 ? -12.645 15.037 -1.427 1.00 97.38 106 THR A C 1
ATOM 836 O O . THR A 1 106 ? -13.039 15.048 -0.259 1.00 97.38 106 THR A O 1
ATOM 839 N N . ARG A 1 107 ? -13.516 15.088 -2.450 1.00 97.81 107 ARG A N 1
ATOM 840 C CA . ARG A 1 107 ? -14.981 15.160 -2.255 1.00 97.81 107 ARG A CA 1
ATOM 841 C C . ARG A 1 107 ? -15.554 13.952 -1.513 1.00 97.81 107 ARG A C 1
ATOM 843 O O . ARG A 1 107 ? -16.599 14.079 -0.880 1.00 97.81 107 ARG A O 1
ATOM 850 N N . ASN A 1 108 ? -14.883 12.803 -1.572 1.00 97.69 108 ASN A N 1
ATOM 851 C CA . ASN A 1 108 ? -15.283 11.575 -0.888 1.00 97.69 108 ASN A CA 1
ATOM 852 C C . ASN A 1 108 ? -14.543 11.345 0.444 1.00 97.69 108 ASN A C 1
ATOM 854 O O . ASN A 1 108 ? -14.690 10.280 1.043 1.00 97.69 108 ASN A O 1
ATOM 858 N N . ASN A 1 109 ? -13.825 12.352 0.958 1.00 97.19 109 ASN A N 1
ATOM 859 C CA . ASN A 1 109 ? -13.024 12.280 2.188 1.00 97.19 109 ASN A CA 1
ATOM 860 C C . ASN A 1 109 ? -11.921 11.207 2.136 1.00 97.19 109 ASN A C 1
ATOM 862 O O . ASN A 1 109 ? -11.675 10.520 3.132 1.00 97.19 109 ASN A O 1
ATOM 866 N N . VAL A 1 110 ? -11.288 11.069 0.972 1.00 97.88 110 VAL A N 1
ATOM 867 C CA . VAL A 1 110 ? -10.069 10.283 0.769 1.00 97.88 110 VAL A CA 1
ATOM 868 C C . VAL A 1 110 ? -8.901 11.249 0.606 1.00 97.88 110 VAL A C 1
ATOM 870 O O . VAL A 1 110 ? -8.995 12.183 -0.193 1.00 97.88 110 VAL A O 1
ATOM 873 N N . TRP A 1 111 ? -7.838 11.016 1.375 1.00 95.12 111 TRP A N 1
ATOM 874 C CA . TRP A 1 111 ? -6.604 11.804 1.379 1.00 95.12 111 TRP A CA 1
ATOM 875 C C . TRP A 1 111 ? -5.456 11.080 0.687 1.00 95.12 111 TRP A C 1
ATOM 877 O O . TRP A 1 111 ? -5.388 9.835 0.818 1.00 95.12 111 TRP A O 1
#

Radius of gyration: 14.34 Å; chains: 1; bounding box: 37×26×42 Å

Foldseek 3Di:
DDPPPPDDQAEEEEAADPVPPDPVNVVVVCVRHHYDYQHDDAQVSLLVRVLVVVVVPDQHQEYEYEPPCVRRFQQDCSRCVSNPPRYQEYHYPDPDNPSYPVVRCVVSNHD

pLDDT: mean 93.24, std 12.47, range [34.03, 98.5]

InterPro domains:
  IPR006139 D-isomer specific 2-hydroxyacid dehydrogenase, catalytic domain [PF00389] (24-110)